Protein AF-A0AAU7V8P9-F1 (afdb_monomer)

Nearest PDB structures (foldseek):
  8cbt-assembly1_A  TM=7.086E-01  e=1.619E-01  Human immunodeficiency virus 1
  1kq1-assembly1_A  TM=7.502E-01  e=3.159E-01  Staphylococcus aureus
  4noy-assembly1_A  TM=6.392E-01  e=1.349E-01  Listeria monocytogenes
  6rwl-assembly1_F  TM=6.798E-01  e=2.633E-01  Simian immunodeficiency virus
  3h8z-assembly1_A  TM=5.001E-01  e=2.651E+00  Homo sapiens

Radius of gyration: 10.67 Å; Cα contacts (8 Å, |Δi|>4): 87; chains: 1; bounding box: 21×21×33 Å

Organism: NCBI:txid3079930

Structure (mmCIF, N/CA/C/O backbone):
data_AF-A0AAU7V8P9-F1
#
_entry.id   AF-A0AAU7V8P9-F1
#
loop_
_atom_site.group_PDB
_atom_site.id
_atom_site.type_symbol
_atom_site.label_atom_id
_atom_site.label_alt_id
_atom_site.label_comp_id
_atom_site.label_asym_id
_atom_site.label_entity_id
_atom_site.label_seq_id
_atom_site.pdbx_PDB_ins_code
_atom_site.Cartn_x
_atom_site.Cartn_y
_atom_site.Cartn_z
_atom_site.occupancy
_atom_site.B_iso_or_equiv
_atom_site.auth_seq_id
_atom_site.auth_comp_id
_atom_site.auth_asym_id
_atom_site.auth_atom_id
_atom_site.pdbx_PDB_model_num
ATOM 1 N N . MET A 1 1 ? -0.506 5.690 2.191 1.00 82.06 1 MET A N 1
ATOM 2 C CA . MET A 1 1 ? 0.031 5.238 0.886 1.00 82.06 1 MET A CA 1
ATOM 3 C C . MET A 1 1 ? 0.391 3.768 0.988 1.00 82.06 1 MET A C 1
ATOM 5 O O . MET A 1 1 ? 1.083 3.409 1.934 1.00 82.06 1 MET A O 1
ATOM 9 N N .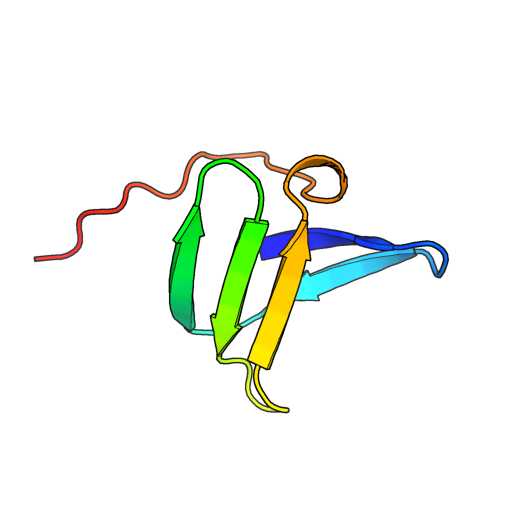 VAL A 1 2 ? -0.052 2.951 0.031 1.00 88.69 2 VAL A N 1
ATOM 10 C CA . VAL A 1 2 ? 0.345 1.539 -0.108 1.00 88.69 2 VAL A CA 1
ATOM 11 C C . VAL A 1 2 ? 1.059 1.360 -1.443 1.00 88.69 2 VAL A C 1
ATOM 13 O O . VAL A 1 2 ? 0.456 1.591 -2.486 1.00 88.69 2 VAL A O 1
ATOM 16 N N . ARG A 1 3 ? 2.328 0.945 -1.412 1.00 92.44 3 ARG A N 1
ATOM 17 C CA . ARG A 1 3 ? 3.096 0.602 -2.615 1.00 92.44 3 ARG A CA 1
ATOM 18 C C . ARG A 1 3 ? 2.955 -0.882 -2.918 1.00 92.44 3 ARG A C 1
ATOM 20 O O . ARG A 1 3 ? 3.032 -1.692 -1.995 1.00 92.44 3 ARG A O 1
ATOM 27 N N . TYR A 1 4 ? 2.775 -1.247 -4.181 1.00 91.56 4 TYR A N 1
ATOM 28 C CA . TYR A 1 4 ? 2.598 -2.638 -4.594 1.00 91.56 4 TYR A CA 1
ATOM 29 C C . TYR A 1 4 ? 3.143 -2.918 -5.995 1.00 91.56 4 TYR A C 1
ATOM 31 O O . TYR A 1 4 ? 3.297 -2.008 -6.809 1.00 91.56 4 TYR A O 1
ATOM 39 N N . LYS A 1 5 ? 3.460 -4.188 -6.258 1.00 94.00 5 LYS A N 1
ATOM 40 C CA . LYS A 1 5 ? 3.865 -4.704 -7.563 1.00 94.00 5 LYS A CA 1
ATOM 41 C C . LYS A 1 5 ? 2.668 -5.365 -8.245 1.00 94.00 5 LYS A C 1
ATOM 43 O O . LYS A 1 5 ? 2.102 -6.310 -7.703 1.00 94.00 5 LYS A O 1
ATOM 48 N N . SER A 1 6 ? 2.325 -4.876 -9.425 1.00 90.00 6 SER A N 1
ATOM 49 C CA . SER A 1 6 ? 1.408 -5.498 -10.378 1.00 90.00 6 SER A CA 1
ATOM 50 C C . SER A 1 6 ? 2.200 -6.138 -11.526 1.00 90.00 6 SER A C 1
ATOM 52 O O . SER A 1 6 ? 3.421 -5.977 -11.615 1.00 90.00 6 SER A O 1
ATOM 54 N N . GLU A 1 7 ? 1.508 -6.842 -12.417 1.00 90.38 7 GLU A N 1
ATOM 55 C CA . GLU A 1 7 ? 2.077 -7.375 -13.663 1.00 90.38 7 GLU A CA 1
ATOM 56 C C . GLU A 1 7 ? 2.673 -6.256 -14.534 1.00 90.38 7 GLU A C 1
ATOM 58 O O . GLU A 1 7 ? 3.754 -6.420 -15.095 1.00 90.38 7 GLU A O 1
ATOM 63 N N . ASP A 1 8 ? 2.035 -5.082 -14.530 1.00 90.81 8 ASP A N 1
ATOM 64 C CA . ASP A 1 8 ? 2.435 -3.913 -15.323 1.00 90.81 8 ASP A CA 1
ATOM 65 C C . ASP A 1 8 ? 3.520 -3.042 -14.663 1.00 90.81 8 ASP A C 1
ATOM 67 O O . ASP A 1 8 ? 3.983 -2.063 -15.254 1.00 90.81 8 ASP A O 1
ATOM 71 N N . GLY A 1 9 ? 3.944 -3.370 -13.435 1.00 92.12 9 GLY A N 1
ATOM 72 C CA . GLY A 1 9 ? 5.012 -2.653 -12.738 1.00 92.12 9 GLY A CA 1
ATOM 73 C C . GLY A 1 9 ? 4.705 -2.292 -11.287 1.00 92.12 9 GLY A C 1
ATOM 74 O O . GLY A 1 9 ? 4.005 -3.004 -10.573 1.00 92.12 9 GLY A O 1
ATOM 75 N N . ILE A 1 10 ? 5.311 -1.205 -10.803 1.00 93.56 10 ILE A N 1
ATOM 7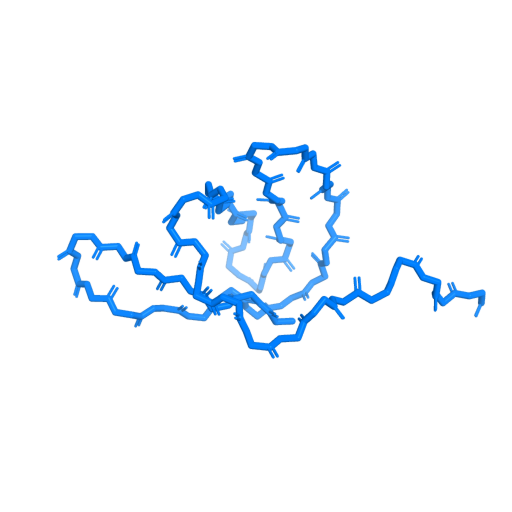6 C CA . ILE A 1 10 ? 5.180 -0.746 -9.413 1.00 93.56 10 ILE A CA 1
ATOM 77 C C . ILE A 1 10 ? 4.204 0.425 -9.356 1.00 93.56 10 ILE A C 1
ATOM 79 O O . ILE A 1 10 ? 4.348 1.398 -10.095 1.00 93.56 10 ILE A O 1
ATOM 83 N N . HIS A 1 11 ? 3.252 0.353 -8.432 1.00 91.50 11 HIS A N 1
ATOM 84 C CA . HIS A 1 11 ? 2.189 1.336 -8.273 1.00 91.50 11 HIS A CA 1
ATOM 85 C C . HIS A 1 11 ? 2.055 1.788 -6.820 1.00 91.50 11 HIS A C 1
ATOM 87 O O . HIS A 1 11 ? 2.362 1.048 -5.884 1.00 91.50 11 HIS A O 1
ATOM 93 N N . ASP A 1 12 ? 1.528 3.000 -6.647 1.00 91.38 12 ASP A N 1
ATOM 94 C CA . ASP A 1 12 ? 1.185 3.569 -5.349 1.00 91.38 12 ASP A CA 1
ATOM 95 C C . ASP A 1 12 ? -0.327 3.800 -5.259 1.00 91.38 12 ASP A C 1
ATOM 97 O O . ASP A 1 12 ? -0.905 4.592 -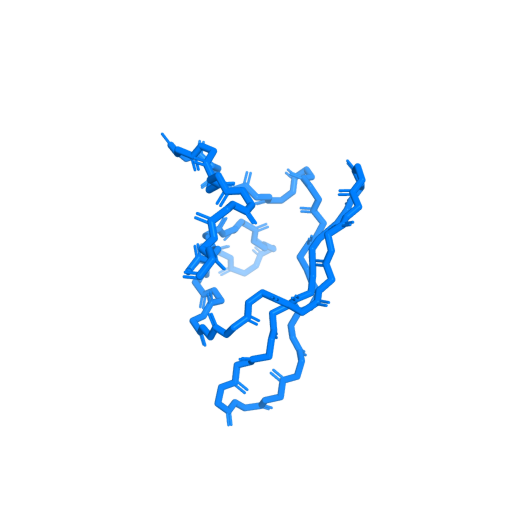6.005 1.00 91.38 12 ASP A O 1
ATOM 101 N N . ALA A 1 13 ? -0.978 3.138 -4.304 1.00 91.25 13 ALA A N 1
ATOM 102 C CA . ALA A 1 13 ? -2.325 3.481 -3.872 1.00 91.25 13 ALA A CA 1
ATOM 103 C C . ALA A 1 13 ? -2.244 4.643 -2.867 1.00 91.25 13 ALA A C 1
ATOM 105 O O . ALA A 1 13 ? -1.846 4.485 -1.703 1.00 91.25 13 ALA A O 1
ATOM 106 N N . LEU A 1 14 ? -2.589 5.838 -3.349 1.00 91.00 14 LEU A N 1
ATOM 107 C CA . LEU A 1 14 ? -2.599 7.085 -2.586 1.00 91.00 14 LEU A CA 1
ATOM 108 C C . LEU A 1 14 ? -4.023 7.419 -2.145 1.00 91.00 14 LEU A C 1
ATOM 110 O O . LEU A 1 14 ? -4.874 7.731 -2.978 1.00 91.00 14 LEU A O 1
ATOM 114 N N . GLY A 1 15 ? -4.263 7.376 -0.838 1.00 91.38 15 GLY A N 1
ATOM 115 C CA . GLY A 1 15 ? -5.581 7.616 -0.267 1.00 91.38 15 GLY A CA 1
ATOM 116 C C . GLY A 1 15 ? -5.699 7.121 1.168 1.00 91.38 15 GLY A C 1
ATOM 117 O O . GLY A 1 15 ? -4.683 6.850 1.825 1.00 91.38 15 GLY A O 1
ATOM 118 N N . THR A 1 16 ? -6.943 6.992 1.618 1.00 93.94 16 THR A N 1
ATOM 119 C CA . THR A 1 16 ? -7.306 6.545 2.967 1.00 93.94 16 THR A CA 1
ATOM 120 C C . THR A 1 16 ? -7.404 5.026 2.997 1.00 93.94 16 THR A C 1
ATOM 122 O O . THR A 1 16 ? -8.032 4.426 2.133 1.00 93.94 16 THR A O 1
ATOM 125 N N . LEU A 1 17 ? -6.775 4.386 3.980 1.00 91.12 17 LEU A N 1
ATOM 126 C CA . LEU A 1 17 ? -6.934 2.953 4.216 1.00 91.12 17 LEU A CA 1
ATOM 127 C C . LEU A 1 17 ? -8.305 2.718 4.862 1.00 91.12 17 LEU A C 1
ATOM 129 O O . LEU A 1 17 ? -8.531 3.193 5.970 1.00 91.12 17 LEU A O 1
ATOM 133 N N . VAL A 1 18 ? -9.206 2.023 4.172 1.00 95.88 18 VAL A N 1
ATOM 134 C CA . VAL A 1 18 ? -10.599 1.827 4.623 1.00 95.88 18 VAL A CA 1
ATOM 135 C C . VAL A 1 18 ? -10.890 0.394 5.062 1.00 95.88 18 VAL A C 1
ATOM 137 O O . VAL A 1 18 ? -11.809 0.167 5.839 1.00 95.88 18 VAL A O 1
ATOM 140 N N . GLU A 1 19 ? -10.079 -0.572 4.626 1.00 94.06 19 GLU A N 1
ATOM 141 C CA . GLU A 1 19 ? -10.173 -1.962 5.073 1.00 94.06 19 GLU A CA 1
ATOM 142 C C . GLU A 1 19 ? -8.778 -2.573 5.200 1.00 94.06 19 GLU A C 1
ATOM 144 O O . GLU A 1 19 ? -7.916 -2.376 4.339 1.00 94.06 19 GLU A O 1
ATOM 149 N N . THR A 1 20 ? -8.556 -3.326 6.276 1.00 93.06 20 THR A N 1
ATOM 150 C CA . THR A 1 20 ? -7.309 -4.058 6.514 1.00 93.06 20 THR A CA 1
ATOM 151 C C . THR A 1 20 ? -7.623 -5.476 6.944 1.00 93.06 20 THR A C 1
ATOM 153 O O . THR A 1 20 ? -8.336 -5.696 7.920 1.00 93.06 20 THR A O 1
ATOM 156 N N . THR A 1 21 ? -7.049 -6.440 6.235 1.00 91.19 21 THR A N 1
ATOM 157 C CA . THR A 1 21 ? -7.132 -7.865 6.558 1.00 91.19 21 THR A CA 1
ATOM 158 C C . THR A 1 21 ? -5.737 -8.490 6.488 1.00 91.19 21 THR A C 1
ATOM 160 O O . THR A 1 21 ? -4.814 -7.881 5.940 1.00 91.19 21 THR A O 1
ATOM 163 N N . PRO A 1 22 ? -5.556 -9.732 6.967 1.00 88.75 22 PRO A N 1
ATOM 164 C CA . PRO A 1 22 ? -4.294 -10.451 6.793 1.00 88.75 22 PRO A CA 1
ATOM 165 C C . PRO A 1 22 ? -3.894 -10.697 5.327 1.00 88.75 22 PRO A C 1
ATOM 167 O O . PRO A 1 22 ? -2.728 -10.965 5.051 1.00 88.75 22 PRO A O 1
ATOM 170 N N . HIS A 1 23 ? -4.840 -10.633 4.384 1.00 89.00 23 HIS A N 1
ATOM 171 C CA . HIS A 1 23 ? -4.619 -11.034 2.989 1.00 89.00 23 HIS A CA 1
ATOM 172 C C . HIS A 1 23 ? -4.645 -9.874 1.999 1.00 89.00 23 HIS A C 1
ATOM 174 O O . HIS A 1 23 ? -4.143 -10.015 0.883 1.00 89.00 23 HIS A O 1
ATOM 180 N N . TYR A 1 24 ? -5.237 -8.745 2.373 1.00 91.19 24 TYR A N 1
ATOM 181 C CA . TYR A 1 24 ? -5.342 -7.567 1.526 1.00 91.19 24 TYR A CA 1
ATOM 182 C C . TYR A 1 24 ? -5.652 -6.314 2.339 1.00 91.19 24 TYR A C 1
ATOM 184 O O . TYR A 1 24 ? -6.131 -6.372 3.474 1.00 91.19 24 TYR A O 1
ATOM 192 N N . VAL A 1 25 ? -5.469 -5.179 1.682 1.00 93.12 25 VAL A N 1
ATOM 193 C CA . VAL A 1 25 ? -5.945 -3.873 2.127 1.00 93.12 25 VAL A CA 1
ATOM 194 C C . VAL A 1 25 ? -6.815 -3.230 1.053 1.00 93.12 25 VAL A C 1
ATOM 196 O O . VAL A 1 25 ? -6.648 -3.519 -0.133 1.00 93.12 25 VAL A O 1
ATOM 199 N N . VAL A 1 26 ? -7.726 -2.347 1.454 1.00 95.88 26 VAL A N 1
ATOM 200 C CA . VAL A 1 26 ? -8.495 -1.496 0.535 1.00 95.88 26 VAL A CA 1
ATOM 201 C C . VAL A 1 26 ? -8.185 -0.039 0.837 1.00 95.88 26 VAL A C 1
ATOM 203 O O . VAL A 1 26 ? -8.272 0.403 1.983 1.00 95.88 26 VAL A O 1
ATOM 206 N N . VAL A 1 27 ? -7.808 0.703 -0.201 1.00 94.12 27 VAL A N 1
ATOM 207 C CA . VAL A 1 27 ? -7.511 2.133 -0.138 1.00 94.12 27 VAL A CA 1
ATOM 208 C C . VAL A 1 27 ? -8.559 2.892 -0.941 1.00 94.12 27 VAL A C 1
ATOM 210 O O . VAL A 1 27 ? -8.713 2.651 -2.135 1.00 94.12 27 VAL A O 1
ATOM 213 N N . GLU A 1 28 ? -9.247 3.839 -0.315 1.00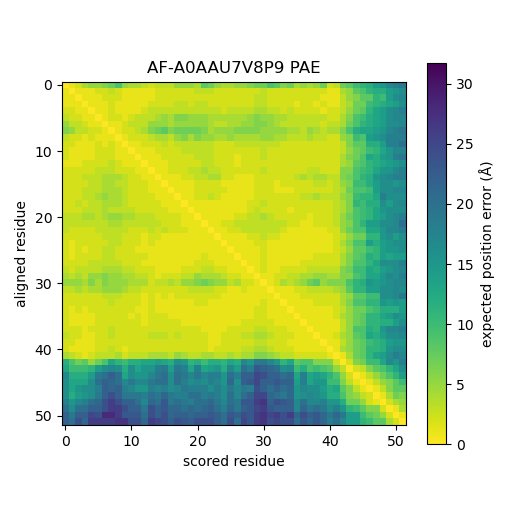 96.31 28 GLU A N 1
ATOM 214 C CA . GLU A 1 28 ? -10.063 4.827 -1.016 1.00 96.31 28 GLU A CA 1
ATOM 215 C C . GLU A 1 28 ? -9.144 5.891 -1.623 1.00 96.31 28 GLU A C 1
ATOM 217 O O . GLU A 1 28 ? -8.661 6.801 -0.943 1.00 96.31 28 GLU A O 1
ATOM 222 N N . ALA A 1 29 ? -8.836 5.727 -2.909 1.00 93.31 29 ALA A N 1
ATOM 223 C CA . ALA A 1 29 ? -8.027 6.658 -3.680 1.00 93.31 29 ALA A CA 1
ATOM 224 C C . ALA A 1 29 ? -8.912 7.669 -4.421 1.00 93.31 29 ALA A C 1
ATOM 226 O O . ALA A 1 29 ? -10.104 7.459 -4.626 1.00 93.31 29 ALA A O 1
ATOM 227 N N . LYS A 1 30 ? -8.304 8.747 -4.934 1.00 91.69 30 LYS A N 1
ATOM 228 C CA . LYS A 1 30 ? -9.021 9.790 -5.701 1.00 91.69 30 LYS A CA 1
ATOM 229 C C . LYS A 1 30 ? -9.845 9.259 -6.884 1.00 91.69 30 LYS A C 1
ATOM 231 O O . LYS A 1 30 ? -10.788 9.916 -7.302 1.00 91.69 30 LYS A O 1
ATOM 236 N N . ARG A 1 31 ? -9.448 8.121 -7.462 1.00 90.12 31 ARG A N 1
ATOM 237 C CA . ARG A 1 31 ? -10.102 7.495 -8.624 1.00 90.12 31 ARG A CA 1
ATOM 238 C C . ARG A 1 31 ? -11.025 6.329 -8.246 1.00 90.12 31 ARG A C 1
ATOM 240 O O . ARG A 1 31 ? -11.518 5.653 -9.139 1.00 90.12 31 ARG A O 1
ATOM 247 N N . GLY A 1 32 ? -11.240 6.091 -6.953 1.00 95.25 32 GLY A N 1
ATOM 248 C CA . GLY A 1 32 ? -12.051 4.993 -6.434 1.00 95.25 32 GLY A CA 1
ATOM 249 C C . GLY A 1 32 ? -11.267 4.040 -5.533 1.00 95.25 32 GLY A C 1
ATOM 250 O O . GLY A 1 32 ? -10.114 4.288 -5.170 1.00 95.25 32 GLY A O 1
ATOM 251 N N . LEU A 1 33 ? -11.922 2.942 -5.162 1.00 96.31 33 LEU A N 1
ATOM 252 C CA . LEU A 1 33 ? -11.357 1.930 -4.276 1.00 96.31 33 LEU A CA 1
ATOM 253 C C . LEU A 1 33 ? -10.276 1.114 -4.990 1.00 96.31 33 LEU 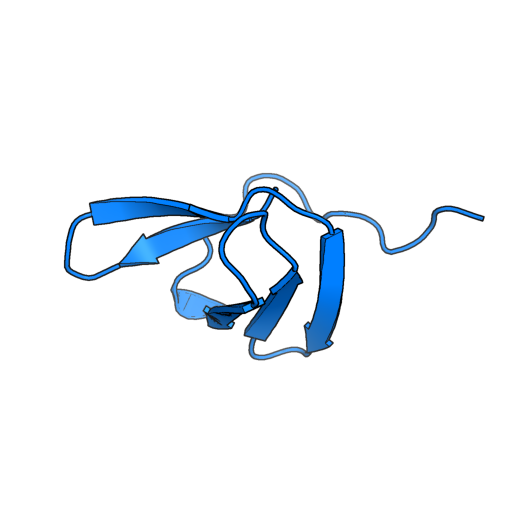A C 1
ATOM 255 O O . LEU A 1 33 ? -10.485 0.595 -6.086 1.00 96.31 33 LEU A O 1
ATOM 259 N N . VAL A 1 34 ? -9.136 0.953 -4.327 1.00 94.94 34 VAL A N 1
ATOM 260 C CA . VAL A 1 34 ? -8.022 0.119 -4.778 1.00 94.94 34 VAL A CA 1
ATOM 261 C C . VAL A 1 34 ? -7.813 -0.994 -3.766 1.00 94.94 34 VAL A C 1
ATOM 263 O O . VAL A 1 34 ? -7.411 -0.741 -2.629 1.00 94.94 34 VAL A O 1
ATOM 266 N N . LYS A 1 35 ? -8.070 -2.236 -4.180 1.00 95.06 35 LYS A N 1
ATOM 267 C CA . LYS A 1 35 ? -7.770 -3.427 -3.383 1.00 95.06 35 LYS A CA 1
ATOM 268 C C . LYS A 1 35 ? -6.361 -3.909 -3.707 1.00 95.06 35 LYS A C 1
ATOM 270 O O . LYS A 1 35 ? -6.061 -4.187 -4.863 1.00 95.06 35 LYS A O 1
ATOM 275 N N . VAL A 1 36 ? -5.519 -4.034 -2.687 1.00 92.69 36 VAL A N 1
ATOM 276 C CA . VAL A 1 36 ? -4.128 -4.475 -2.829 1.00 92.69 36 VAL A CA 1
ATOM 277 C C . VAL A 1 36 ? -3.920 -5.773 -2.040 1.00 92.69 36 VAL A C 1
ATOM 279 O O . VAL A 1 36 ? -4.000 -5.751 -0.809 1.00 92.69 36 VAL A O 1
ATOM 282 N N . PRO A 1 37 ? -3.662 -6.911 -2.710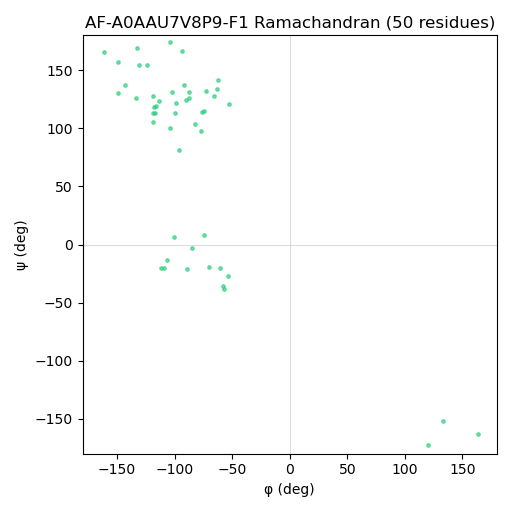 1.00 92.38 37 PRO A N 1
ATOM 283 C CA . PRO A 1 37 ? -3.284 -8.165 -2.066 1.00 92.38 37 PRO A CA 1
ATOM 284 C C . PRO A 1 37 ? -1.963 -8.058 -1.298 1.00 92.38 37 PRO A C 1
ATOM 286 O O . PRO A 1 37 ? -0.995 -7.480 -1.788 1.00 92.38 37 PRO A O 1
ATOM 289 N N . ALA A 1 38 ? -1.880 -8.703 -0.135 1.00 90.19 38 ALA A N 1
ATOM 290 C CA . ALA A 1 38 ? -0.713 -8.648 0.747 1.00 90.19 38 ALA A CA 1
ATOM 291 C C . ALA A 1 38 ? 0.588 -9.102 0.063 1.00 90.19 38 ALA A C 1
ATOM 293 O O . ALA A 1 38 ? 1.629 -8.488 0.261 1.00 90.19 38 ALA A O 1
ATOM 294 N N . HIS A 1 39 ? 0.527 -10.129 -0.792 1.00 89.12 39 HIS A N 1
ATOM 295 C CA . HIS A 1 39 ? 1.697 -10.641 -1.515 1.00 89.12 39 HIS A CA 1
ATOM 296 C C . HIS A 1 39 ? 2.220 -9.685 -2.604 1.00 89.12 39 HIS A C 1
ATOM 298 O O . HIS A 1 39 ? 3.364 -9.815 -3.029 1.00 89.12 39 HIS A O 1
ATOM 304 N N . GLN A 1 40 ? 1.395 -8.736 -3.058 1.00 92.12 40 GLN A N 1
ATOM 305 C CA . GLN A 1 40 ? 1.792 -7.701 -4.015 1.00 92.12 40 GLN A CA 1
ATOM 306 C C . GLN A 1 40 ? 2.349 -6.464 -3.316 1.00 92.12 40 GLN A C 1
ATOM 308 O O . GLN A 1 40 ? 3.053 -5.671 -3.939 1.00 92.12 40 GLN A O 1
ATOM 313 N N . MET A 1 41 ? 2.039 -6.265 -2.034 1.00 89.94 41 MET A N 1
ATOM 314 C CA . MET A 1 41 ? 2.484 -5.090 -1.298 1.00 89.94 41 MET A CA 1
ATOM 315 C C . MET A 1 41 ? 4.005 -5.092 -1.153 1.00 89.94 41 MET A C 1
ATOM 317 O O . MET A 1 41 ? 4.617 -6.029 -0.649 1.00 89.94 41 MET A O 1
ATOM 321 N N . ILE A 1 42 ? 4.616 -3.979 -1.537 1.00 89.00 42 ILE A N 1
ATOM 322 C CA . ILE A 1 42 ? 6.028 -3.704 -1.307 1.00 89.00 42 ILE A CA 1
ATOM 323 C C . ILE A 1 42 ? 6.086 -2.860 -0.031 1.00 89.00 42 ILE A C 1
ATOM 325 O O . ILE A 1 42 ? 6.101 -1.629 -0.079 1.00 89.00 42 ILE A O 1
ATOM 329 N N . THR A 1 43 ? 6.022 -3.493 1.141 1.00 69.06 43 THR A N 1
ATOM 330 C CA . THR A 1 43 ? 6.046 -2.750 2.411 1.00 69.06 43 THR A CA 1
ATOM 331 C C . THR A 1 43 ? 7.464 -2.504 2.909 1.00 69.06 43 THR A C 1
ATOM 333 O O . THR A 1 43 ? 8.215 -3.449 3.131 1.00 69.06 43 THR A O 1
ATOM 336 N N . GLY A 1 44 ? 7.776 -1.231 3.179 1.00 51.88 44 GLY A N 1
ATOM 337 C CA . GLY A 1 44 ? 8.963 -0.794 3.927 1.00 51.88 44 GLY A CA 1
ATOM 338 C C . GLY A 1 44 ? 8.688 -0.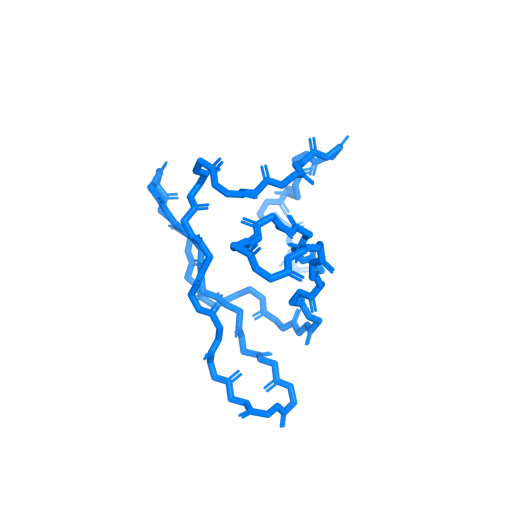294 5.356 1.00 51.88 44 GLY A C 1
ATOM 339 O O . GLY A 1 44 ? 9.627 -0.170 6.132 1.00 51.88 44 GLY A O 1
ATOM 340 N N . LYS A 1 45 ? 7.435 -0.026 5.754 1.00 45.66 45 LYS A N 1
ATOM 341 C CA . LYS A 1 45 ? 7.050 0.243 7.154 1.00 45.66 45 LYS A CA 1
ATOM 342 C C . LYS A 1 45 ? 5.616 -0.228 7.398 1.00 45.66 45 LYS A C 1
ATOM 344 O O . LYS A 1 45 ? 4.725 0.124 6.629 1.00 45.66 45 LYS A O 1
ATOM 349 N N . LYS A 1 46 ? 5.397 -1.002 8.469 1.00 45.88 46 LYS A N 1
ATOM 350 C CA . LYS A 1 46 ? 4.060 -1.219 9.047 1.00 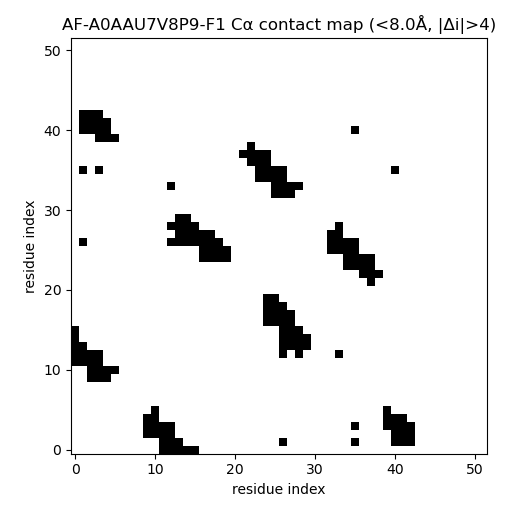45.88 46 LYS A CA 1
ATOM 351 C C . LYS A 1 46 ? 3.435 0.156 9.302 1.00 45.88 46 LYS A C 1
ATOM 353 O O . LYS A 1 46 ? 4.012 0.953 10.038 1.00 45.88 46 LYS A O 1
ATOM 358 N N . VAL A 1 47 ? 2.288 0.436 8.690 1.00 42.56 47 VAL A N 1
ATOM 359 C CA . VAL A 1 47 ? 1.447 1.566 9.094 1.00 42.56 47 VAL A CA 1
ATOM 360 C C . VAL A 1 47 ? 0.747 1.122 10.376 1.00 42.56 47 VAL A C 1
ATOM 362 O O . VAL A 1 47 ? 0.010 0.139 10.355 1.00 42.56 47 VAL A O 1
ATOM 365 N N . SER A 1 48 ? 1.056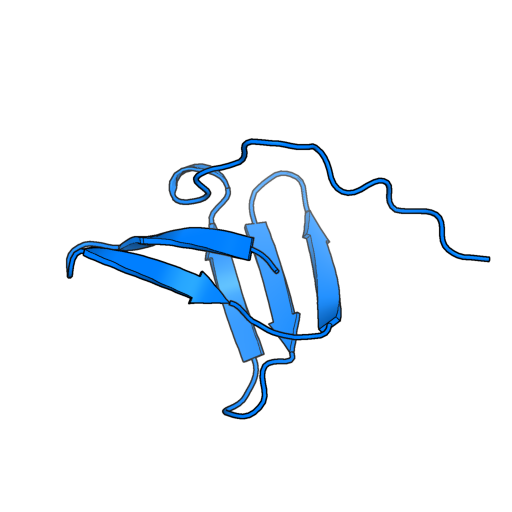 1.772 11.501 1.00 40.06 48 SER A N 1
ATOM 366 C CA . SER A 1 48 ? 0.356 1.527 12.767 1.00 40.06 48 SER A CA 1
ATOM 367 C C . SER A 1 48 ? -1.120 1.915 12.601 1.00 40.06 48 SER A C 1
ATOM 369 O O . SER A 1 48 ? -1.374 2.994 12.066 1.00 40.06 48 SER A O 1
ATOM 371 N N . PRO A 1 49 ? -2.084 1.088 13.043 1.00 41.72 49 PRO A N 1
ATOM 372 C CA . PRO A 1 49 ? -3.513 1.383 12.919 1.00 41.72 49 PRO A CA 1
ATOM 373 C C . PRO A 1 49 ? -4.035 2.457 13.893 1.00 41.72 49 PRO A C 1
ATOM 375 O O . PRO A 1 49 ? -5.237 2.690 13.929 1.00 41.72 49 PRO A O 1
ATOM 378 N N . ASP A 1 50 ? -3.174 3.148 14.641 1.00 53.53 50 ASP A N 1
ATOM 379 C CA . ASP A 1 50 ? -3.613 4.152 15.610 1.00 53.53 50 ASP A CA 1
ATOM 380 C C . ASP A 1 50 ? -3.381 5.579 15.095 1.00 53.53 50 ASP A C 1
ATOM 382 O O . ASP A 1 50 ? -2.284 6.129 15.205 1.00 53.53 50 ASP A O 1
ATOM 386 N N . LEU A 1 51 ? -4.445 6.211 14.599 1.00 39.75 51 LEU A N 1
ATOM 387 C CA . LEU A 1 51 ? -4.681 7.625 14.886 1.00 39.75 51 LEU A CA 1
ATOM 388 C C . LEU A 1 51 ? -6.019 7.734 15.625 1.00 39.75 51 LEU A C 1
ATOM 390 O O . LEU A 1 51 ? -7.081 7.545 15.033 1.00 39.75 51 LEU A O 1
ATOM 394 N N . LYS A 1 52 ? -5.917 7.987 16.934 1.00 40.25 52 LYS A N 1
ATOM 395 C CA . LYS A 1 52 ? -6.968 8.626 17.733 1.00 40.25 52 LYS A CA 1
ATOM 396 C C . LYS A 1 52 ? -7.189 10.059 17.263 1.00 40.25 52 LYS A C 1
ATOM 398 O O . LYS A 1 52 ? -6.191 10.678 16.829 1.00 40.25 52 LYS A O 1
#

Secondary structure (DSSP, 8-state):
-EEEEETTEEEEE-EEEEEE-SSEEEEEETTEEEEEEGGGB--SS---S---

Foldseek 3Di:
DWWFADPVGIDDQDADFDDDDPFWTWGQHPVGIDIGTPVGTPDPDPDPPDDD

Mean predicted aligned error: 6.33 Å

Sequence (52 aa):
MVRYKSEDGIHDALGTLVETTPHYVVVEAKRGLVKVPAHQMITGKKVSPDLK

Solvent-accessible surface area (backbone atoms only — not comparable to full-atom values): 3323 Å² total; per-residue (Å²): 108,48,38,29,52,56,97,92,41,80,48,73,52,56,49,48,80,77,44,82,54,95,60,33,37,31,27,49,26,95,93,45,79,45,77,45,48,49,91,33,45,59,78,90,67,88,79,75,91,78,80,130

pLDDT: mean 83.31, std 18.26, range [39.75, 96.31]